Protein AF-A0A382YSY2-F1 (afdb_monomer)

Foldseek 3Di:
DDPVFVVVVVVLLDDPPRDDQDALVNCCVVVVDPPVRSVVLLVCQLVPDDDAQDDPDPPPQSSSVVSNNVVSHHPVADEAEQAPPCLQVPPRPGHDYDQPEADPDDDRRHDYDPSVVSNVVVVVD

Mean predicted aligned error: 6.15 Å

Secondary structure (DSSP, 8-state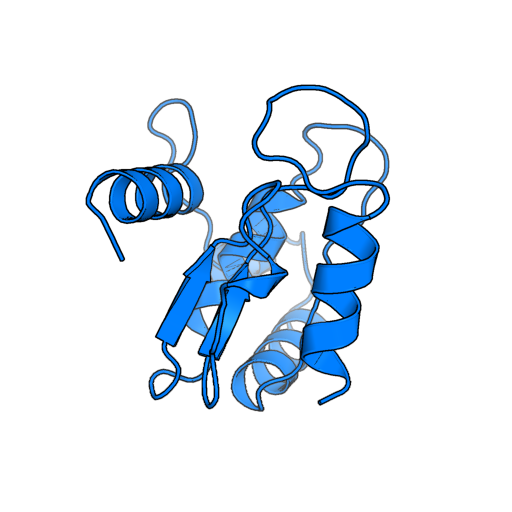):
--HHHHHHHHHHHSPGGGPPPPPHHHHHHTTSS-HHHHHHHHHHHHTT-------SSTTSSHHHHHHHHGGGS-TTSEEEE--TTTGGG---TTEEEE-S-B-SSSSTT-B-HHHHHHHHHHTT-

Organism: NCBI:txid408172

Nearest PDB structures (foldseek):
  2q67-assembly1_A  TM=4.212E-01  e=4.704E+00  Bacillus cereus
  8ayq-assembly2_D-5  TM=4.436E-01  e=9.422E+00  Bacillus cereus ATCC 14579
  3t1c-assembly2_B  TM=3.888E-01  e=6.871E+00  Bacillus cereus ATCC 14579

InterPro domains:
  IPR027417 P-loop containing nucleoside triphosphate hydrolase [G3DSA:3.40.50.300] (19-82)

Radius of gyration: 14.8 Å; Cα contacts (8 Å, |Δi|>4): 123; chains: 1; bounding box: 32×32×36 Å

Sequence (125 aa):
MNQREIKLLQDLCTPRRGERAFSIVDLIQKKTIPLDLAAFLASKVARGASWIVCSGPGGVGKTTTMRSLLPFAPADRRLGLALPNKVLNLRFEQGCLISNELSDHPPPTYLWDQDLRDFFELGSR

pLDDT: mean 83.66, std 11.22, range [56.31, 98.25]

Solvent-accessible surface area (backbone atoms only — not comparable to full-atom values): 7675 Å² total; per-residue (Å²): 130,56,76,66,55,51,49,51,53,48,58,66,66,45,45,80,90,82,49,81,67,58,44,52,65,54,33,37,76,69,65,75,38,57,66,69,59,49,52,51,52,43,55,42,25,49,71,66,50,86,86,83,67,83,73,83,72,86,89,79,42,47,67,52,58,50,53,28,48,54,85,34,46,49,85,91,40,48,80,43,76,45,38,58,94,43,40,88,75,62,84,58,93,61,50,50,76,42,66,86,43,81,41,90,57,87,61,90,51,31,31,36,72,67,45,39,52,49,51,56,52,64,79,77,112

Structure (mmCIF, N/CA/C/O backbone):
data_AF-A0A382YSY2-F1
#
_entry.id   AF-A0A382YSY2-F1
#
loop_
_atom_site.group_PDB
_atom_site.id
_atom_site.type_symbol
_atom_site.label_atom_id
_atom_site.label_alt_id
_atom_site.label_comp_id
_atom_site.label_asym_id
_atom_site.label_entity_id
_atom_site.label_seq_id
_atom_site.pdbx_PDB_ins_code
_atom_site.Cartn_x
_atom_site.Cartn_y
_atom_site.Cartn_z
_atom_site.occupancy
_atom_site.B_iso_or_equiv
_atom_site.auth_seq_id
_atom_site.auth_comp_id
_atom_site.auth_asym_id
_atom_site.auth_atom_id
_atom_site.pdbx_PDB_model_num
ATOM 1 N N . MET A 1 1 ? 8.325 -16.312 -2.716 1.00 64.81 1 MET A N 1
ATOM 2 C CA . MET A 1 1 ? 9.266 -15.178 -2.675 1.00 64.81 1 MET A CA 1
ATOM 3 C C . MET A 1 1 ? 10.662 -15.681 -2.369 1.00 64.81 1 MET A C 1
ATOM 5 O O . MET A 1 1 ? 10.794 -16.595 -1.563 1.00 64.81 1 MET A O 1
ATOM 9 N N . ASN A 1 2 ? 11.684 -15.100 -2.990 1.00 74.06 2 ASN A N 1
ATOM 10 C CA . ASN A 1 2 ? 13.084 -15.345 -2.634 1.00 74.06 2 ASN A CA 1
ATOM 11 C C . ASN A 1 2 ? 13.504 -14.518 -1.399 1.00 74.06 2 ASN A C 1
ATOM 13 O O . ASN A 1 2 ? 12.802 -13.606 -0.963 1.00 74.06 2 ASN A O 1
ATOM 17 N N . GLN A 1 3 ? 14.676 -14.816 -0.835 1.00 73.38 3 GLN A N 1
ATOM 18 C CA . GLN A 1 3 ? 15.182 -14.169 0.385 1.00 73.38 3 GLN A CA 1
ATOM 19 C C . GLN A 1 3 ? 15.364 -12.643 0.238 1.00 73.38 3 GLN A C 1
ATOM 21 O O . GLN A 1 3 ? 15.243 -11.909 1.218 1.00 73.38 3 GLN A O 1
ATOM 26 N N . ARG A 1 4 ? 15.596 -12.144 -0.987 1.00 71.69 4 ARG A N 1
ATOM 27 C CA . ARG A 1 4 ? 15.700 -10.702 -1.278 1.00 71.69 4 ARG A CA 1
ATOM 28 C C . ARG A 1 4 ? 14.335 -10.011 -1.244 1.00 71.69 4 ARG A C 1
ATOM 30 O O . ARG A 1 4 ? 14.228 -8.929 -0.684 1.00 71.69 4 ARG A O 1
ATOM 37 N N . GLU A 1 5 ? 13.300 -10.638 -1.796 1.00 70.75 5 GLU A N 1
ATOM 38 C CA . GLU A 1 5 ? 11.917 -10.138 -1.754 1.00 70.75 5 GLU A CA 1
ATOM 39 C C . GLU A 1 5 ? 11.367 -10.115 -0.329 1.00 70.75 5 GLU A C 1
ATOM 41 O O . GLU A 1 5 ? 10.699 -9.159 0.051 1.00 70.75 5 GLU A O 1
ATOM 46 N N . ILE A 1 6 ? 11.681 -11.135 0.476 1.00 72.62 6 ILE A N 1
ATOM 47 C CA . ILE A 1 6 ? 11.298 -11.167 1.895 1.00 72.62 6 ILE A CA 1
ATOM 48 C C . ILE A 1 6 ? 11.949 -10.002 2.635 1.00 72.62 6 ILE A C 1
ATOM 50 O O . ILE A 1 6 ? 11.257 -9.280 3.346 1.00 72.62 6 ILE A O 1
ATOM 54 N N . LYS A 1 7 ? 13.248 -9.771 2.415 1.00 76.56 7 LYS A N 1
ATOM 55 C CA . LYS A 1 7 ? 13.958 -8.635 3.006 1.00 76.56 7 LYS A CA 1
ATOM 56 C C . LYS A 1 7 ? 13.358 -7.294 2.573 1.00 76.56 7 LYS A C 1
ATOM 58 O O . LYS A 1 7 ? 13.133 -6.441 3.416 1.00 76.56 7 LYS A O 1
ATOM 63 N N . LEU A 1 8 ? 13.032 -7.124 1.291 1.00 74.00 8 LEU A N 1
ATOM 64 C CA . LEU A 1 8 ? 12.379 -5.909 0.793 1.00 74.00 8 LEU A CA 1
ATOM 65 C C . LEU A 1 8 ? 10.996 -5.698 1.420 1.00 74.00 8 LEU A C 1
ATOM 67 O O . LEU A 1 8 ? 10.695 -4.581 1.824 1.00 74.00 8 LEU A O 1
ATOM 71 N N . LEU A 1 9 ? 10.173 -6.747 1.554 1.00 72.50 9 LEU A N 1
ATOM 72 C CA . LEU A 1 9 ? 8.898 -6.650 2.276 1.00 72.50 9 LEU A CA 1
ATOM 73 C C . LEU A 1 9 ? 9.106 -6.312 3.752 1.00 72.50 9 LEU A C 1
ATOM 75 O O . LEU A 1 9 ? 8.371 -5.498 4.298 1.00 72.50 9 LEU A O 1
ATOM 79 N N . GLN A 1 10 ? 10.116 -6.886 4.399 1.00 74.31 10 GLN A N 1
ATOM 80 C CA . GLN A 1 10 ? 10.459 -6.543 5.776 1.00 74.31 10 GLN A CA 1
ATOM 81 C C . GLN A 1 10 ? 10.893 -5.079 5.893 1.00 74.31 10 GLN A C 1
ATOM 83 O O . GLN A 1 10 ? 10.374 -4.373 6.752 1.00 74.31 10 GLN A O 1
ATOM 88 N N . ASP A 1 11 ? 11.749 -4.585 5.001 1.00 75.69 11 ASP A N 1
ATOM 89 C CA . ASP A 1 11 ? 12.171 -3.179 4.939 1.00 75.69 11 ASP A CA 1
ATOM 90 C C . ASP A 1 11 ? 10.979 -2.244 4.639 1.00 75.69 11 ASP A C 1
ATOM 92 O O . ASP A 1 11 ? 10.904 -1.108 5.119 1.00 75.69 11 ASP A O 1
ATOM 96 N N . LEU A 1 12 ? 9.994 -2.733 3.882 1.00 71.88 12 LEU A N 1
ATOM 97 C CA . LEU A 1 12 ? 8.738 -2.035 3.625 1.00 71.88 12 LEU A CA 1
ATOM 98 C C . LEU A 1 12 ? 7.757 -2.081 4.777 1.00 71.88 12 LEU A C 1
ATOM 100 O O . LEU A 1 12 ? 6.905 -1.211 4.840 1.00 71.88 12 LEU A O 1
ATOM 104 N N . CYS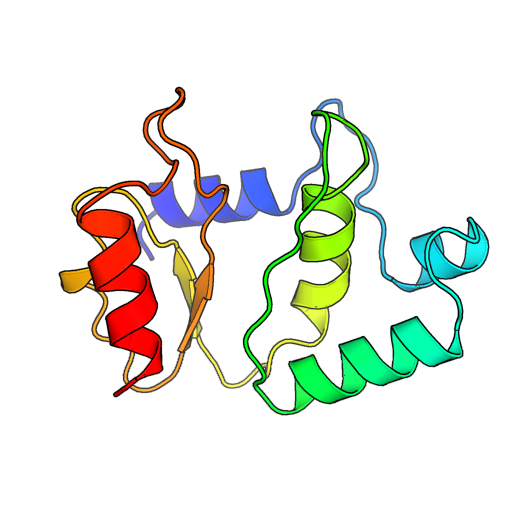 A 1 13 ? 7.836 -3.052 5.668 1.00 67.06 13 CYS A N 1
ATOM 105 C CA . CYS A 1 13 ? 6.997 -3.100 6.860 1.00 67.06 13 CYS A CA 1
ATOM 106 C C . CYS A 1 13 ? 7.696 -2.456 8.065 1.00 67.06 13 CYS A C 1
ATOM 108 O O . CYS A 1 13 ? 7.038 -2.073 9.029 1.00 67.06 13 CYS A O 1
ATOM 110 N N . THR A 1 14 ? 9.015 -2.264 7.990 1.00 69.88 14 THR A N 1
ATOM 111 C CA . THR A 1 14 ? 9.834 -1.699 9.063 1.00 69.88 14 THR A CA 1
ATOM 112 C C . THR A 1 14 ? 10.037 -0.196 8.838 1.00 69.88 14 THR A C 1
ATOM 114 O O . THR A 1 14 ? 10.426 0.247 7.751 1.00 69.88 14 THR A O 1
ATOM 117 N N . PRO A 1 15 ? 9.734 0.665 9.819 1.00 66.81 15 PRO A N 1
ATOM 118 C CA . PRO A 1 15 ? 10.076 2.080 9.738 1.00 66.81 15 PRO A CA 1
ATOM 119 C C . PRO A 1 15 ? 11.588 2.275 9.753 1.00 66.81 15 PRO A C 1
ATOM 121 O O . PRO A 1 15 ? 12.330 1.543 10.409 1.00 66.81 15 PRO A O 1
ATOM 124 N N . ARG A 1 16 ? 12.065 3.297 9.042 1.00 66.44 16 ARG A N 1
ATOM 125 C CA . ARG A 1 16 ? 13.469 3.700 9.160 1.00 66.44 16 ARG A CA 1
ATOM 126 C C . ARG A 1 16 ? 13.684 4.258 10.577 1.00 66.44 16 ARG A C 1
ATOM 128 O O . ARG A 1 16 ? 12.795 4.911 11.106 1.00 66.44 16 ARG A O 1
ATOM 135 N N . ARG A 1 17 ? 14.875 4.043 11.154 1.00 64.56 17 ARG A N 1
ATOM 136 C CA . ARG A 1 17 ? 15.325 4.614 12.449 1.00 64.56 17 ARG A CA 1
ATOM 137 C C . ARG A 1 17 ? 14.726 4.009 13.732 1.00 64.56 17 ARG A C 1
ATOM 139 O O . ARG A 1 17 ? 14.768 4.654 14.770 1.00 64.56 17 ARG A O 1
ATOM 146 N N . GLY A 1 18 ? 14.231 2.769 13.694 1.00 61.03 18 GLY A N 1
ATOM 147 C CA . GLY A 1 18 ? 13.792 2.062 14.911 1.00 61.03 18 GLY A CA 1
ATOM 148 C C . GLY A 1 18 ? 12.463 2.560 15.489 1.00 61.03 18 GLY A C 1
ATOM 149 O O . GLY A 1 18 ? 12.101 2.205 16.607 1.00 61.03 18 GLY A O 1
ATOM 150 N N . GLU A 1 19 ? 11.731 3.375 14.731 1.00 69.69 19 GLU A N 1
ATOM 151 C CA . GLU A 1 19 ? 10.384 3.807 15.087 1.00 69.69 19 GLU A CA 1
ATOM 152 C C . GLU A 1 19 ? 9.385 2.648 14.941 1.00 69.69 19 GLU A C 1
ATOM 154 O O . GLU A 1 19 ? 9.575 1.721 14.149 1.00 69.69 19 GLU A O 1
ATOM 159 N N . ARG A 1 20 ? 8.287 2.701 15.701 1.00 81.38 20 ARG A N 1
ATOM 160 C CA . ARG A 1 20 ? 7.169 1.759 15.560 1.00 81.38 20 ARG A CA 1
ATOM 161 C C . ARG A 1 20 ? 6.356 2.098 14.306 1.00 81.38 20 ARG A C 1
ATOM 163 O O . ARG A 1 20 ? 6.043 3.261 14.065 1.00 81.38 20 ARG A O 1
ATOM 170 N N . ALA A 1 21 ? 5.953 1.082 13.537 1.00 84.81 21 ALA A N 1
ATOM 171 C CA . ALA A 1 21 ? 5.050 1.280 12.404 1.00 84.81 21 ALA A CA 1
ATOM 172 C C . ALA A 1 21 ? 3.665 1.717 12.906 1.00 84.81 21 ALA A C 1
ATOM 174 O O . ALA A 1 21 ? 3.092 1.066 13.784 1.00 84.81 21 ALA A O 1
ATOM 175 N N . PHE A 1 22 ? 3.129 2.810 12.358 1.00 92.19 22 PHE A N 1
ATOM 176 C CA . PHE A 1 22 ? 1.781 3.258 12.700 1.00 92.19 22 PHE A CA 1
ATOM 177 C C . PHE A 1 22 ? 0.724 2.377 12.035 1.00 92.19 22 PHE A C 1
ATOM 179 O O . PHE A 1 22 ? 0.734 2.149 10.825 1.00 92.19 22 PHE A O 1
ATOM 186 N N . SER A 1 23 ? -0.199 1.902 12.864 1.00 94.31 23 SER A N 1
ATOM 187 C CA . SER A 1 23 ? -1.447 1.268 12.458 1.00 94.31 23 SER A CA 1
ATOM 188 C C . SER A 1 23 ? -2.473 2.317 12.029 1.00 94.31 23 SER A C 1
ATOM 190 O O . SER A 1 23 ? -2.310 3.512 12.282 1.00 94.31 23 SER A O 1
ATOM 192 N N . ILE A 1 24 ? -3.587 1.876 11.440 1.00 96.44 24 ILE A N 1
ATOM 193 C CA . ILE A 1 24 ? -4.687 2.791 11.115 1.00 96.44 24 ILE A CA 1
ATOM 194 C C . ILE A 1 24 ? -5.283 3.452 12.370 1.00 96.44 24 ILE A C 1
ATOM 196 O O . ILE A 1 24 ? -5.703 4.604 12.319 1.00 96.44 24 ILE A O 1
ATOM 200 N N . VAL A 1 25 ? -5.248 2.764 13.520 1.00 96.69 25 VAL A N 1
ATOM 201 C CA . VAL A 1 25 ? -5.698 3.305 14.812 1.00 96.69 25 VAL A CA 1
ATOM 202 C C . VAL A 1 25 ? -4.796 4.453 15.259 1.00 96.69 25 VAL A C 1
ATOM 204 O O . VAL A 1 25 ? -5.299 5.486 15.696 1.00 96.69 25 VAL A O 1
ATOM 207 N N . ASP A 1 26 ? -3.479 4.315 15.077 1.00 96.69 26 ASP A N 1
ATOM 208 C CA . ASP A 1 26 ? -2.521 5.381 15.383 1.00 96.69 26 ASP A CA 1
ATOM 209 C C . ASP A 1 26 ? -2.795 6.629 14.516 1.00 96.69 26 ASP A C 1
ATOM 211 O O . ASP A 1 26 ? -2.726 7.757 15.010 1.00 96.69 26 ASP A O 1
ATOM 215 N N . LEU A 1 27 ? -3.168 6.448 13.240 1.00 96.75 27 LEU A N 1
ATOM 216 C CA . LEU A 1 27 ? -3.527 7.556 12.341 1.00 96.75 27 LEU A CA 1
ATOM 217 C C . LEU A 1 27 ? -4.835 8.255 12.745 1.00 96.75 27 LEU A C 1
ATOM 219 O O . LEU A 1 27 ? -4.915 9.483 12.657 1.00 96.75 27 LEU A O 1
ATOM 223 N N . ILE A 1 28 ? -5.832 7.502 13.220 1.00 98.12 28 ILE A N 1
ATOM 224 C CA . ILE A 1 28 ? -7.090 8.057 13.749 1.00 98.12 28 ILE A CA 1
ATOM 225 C C . ILE A 1 28 ? -6.817 8.860 15.025 1.00 98.12 28 ILE A C 1
ATOM 227 O O . ILE A 1 28 ? -7.243 10.008 15.141 1.00 98.12 28 ILE A O 1
ATOM 231 N N . GLN A 1 29 ? -6.055 8.296 15.967 1.00 97.81 29 GLN A N 1
ATOM 232 C CA . GLN A 1 29 ? -5.707 8.962 17.229 1.00 97.81 29 GLN A CA 1
ATOM 233 C C . GLN A 1 29 ? -4.917 10.256 17.003 1.00 97.81 29 GLN A C 1
ATOM 235 O O . GLN A 1 29 ? -5.137 11.250 17.695 1.00 97.81 29 GLN A O 1
ATOM 240 N N . LYS A 1 30 ? -4.034 10.272 15.998 1.00 96.56 30 LYS A N 1
ATOM 241 C CA . LYS A 1 30 ? -3.283 11.464 15.573 1.00 96.56 30 LYS A CA 1
ATOM 2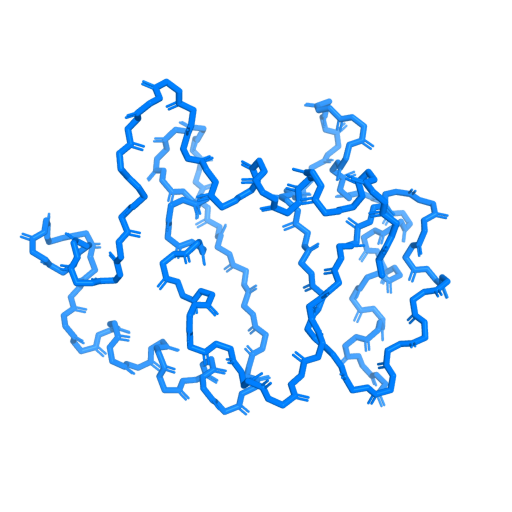42 C C . LYS A 1 30 ? -4.094 12.441 14.719 1.00 96.56 30 LYS A C 1
ATOM 244 O O . LYS A 1 30 ? -3.550 13.468 14.320 1.00 96.56 30 LYS A O 1
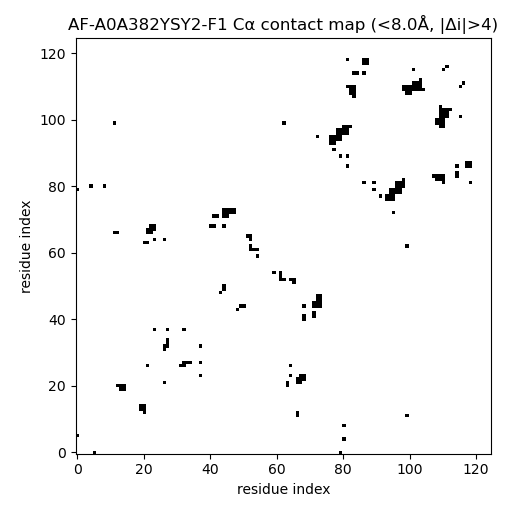ATOM 249 N N . LYS A 1 31 ? -5.371 12.150 14.444 1.00 97.12 31 LYS A N 1
ATOM 250 C CA . LYS A 1 31 ? -6.265 12.949 13.590 1.00 97.12 31 LYS A CA 1
ATOM 251 C C . LYS A 1 31 ? -5.728 13.151 12.165 1.00 97.12 31 LYS A C 1
ATOM 253 O O . LYS A 1 31 ? -6.050 14.139 11.515 1.00 97.12 31 LYS A O 1
ATOM 258 N N . THR A 1 32 ? -4.909 12.219 11.673 1.00 95.38 32 THR A N 1
ATOM 259 C CA . THR A 1 32 ? -4.417 12.218 10.286 1.00 95.38 32 THR A CA 1
ATOM 260 C C . THR A 1 32 ? -5.504 11.752 9.320 1.00 95.38 32 THR A C 1
ATOM 262 O O . THR A 1 32 ? -5.610 12.274 8.216 1.00 95.38 32 THR A O 1
ATOM 265 N N . ILE A 1 33 ? -6.317 10.778 9.741 1.00 95.69 33 ILE A N 1
ATOM 266 C CA . ILE A 1 33 ? -7.456 10.256 8.979 1.00 95.69 33 ILE A CA 1
ATOM 267 C C . ILE A 1 33 ? -8.669 10.195 9.922 1.00 95.69 33 ILE A C 1
ATOM 269 O O . ILE A 1 33 ? -8.567 9.572 10.981 1.00 95.69 33 ILE A O 1
ATOM 273 N N . PRO A 1 34 ? -9.804 10.826 9.577 1.00 97.81 34 PRO A N 1
ATOM 274 C CA . PRO A 1 34 ? -11.060 10.681 10.314 1.00 97.81 34 PRO A CA 1
ATOM 275 C C . PRO A 1 34 ? -11.549 9.224 10.392 1.00 97.81 34 PRO A C 1
ATOM 277 O O . PRO A 1 34 ? -11.265 8.415 9.509 1.00 97.81 34 PRO A O 1
ATOM 280 N N . LEU A 1 35 ? -12.293 8.875 11.448 1.00 98.06 35 LEU A N 1
ATOM 281 C CA . LEU A 1 35 ? -12.741 7.495 11.698 1.00 98.06 35 LEU A CA 1
ATOM 282 C C . LEU A 1 35 ? -13.606 6.927 10.561 1.00 98.06 35 LEU A C 1
ATOM 284 O O . LEU A 1 35 ? -13.431 5.776 10.168 1.00 98.06 35 LEU A O 1
ATOM 288 N N . ASP A 1 36 ? -14.531 7.724 10.040 1.00 98.25 36 ASP A N 1
ATOM 289 C CA . ASP A 1 36 ? -15.416 7.370 8.930 1.00 98.25 36 ASP A CA 1
ATOM 290 C C . ASP A 1 36 ? -14.628 7.066 7.649 1.00 98.25 36 ASP A C 1
ATOM 292 O O . ASP A 1 36 ? -14.850 6.031 7.013 1.00 98.25 36 ASP A O 1
ATOM 296 N N . LEU A 1 37 ? -13.638 7.900 7.319 1.00 97.81 37 LEU A N 1
ATOM 297 C CA . LEU A 1 37 ? -12.745 7.664 6.187 1.00 97.81 37 LEU A CA 1
ATOM 298 C C . LEU A 1 37 ? -11.885 6.410 6.398 1.00 97.81 37 LEU A C 1
ATOM 300 O O . LEU A 1 37 ? -11.746 5.597 5.484 1.00 97.81 37 LEU A O 1
ATOM 304 N N . ALA A 1 38 ? -11.341 6.212 7.600 1.00 97.94 38 ALA A N 1
ATOM 305 C CA . ALA A 1 38 ? -10.563 5.020 7.924 1.00 97.94 38 ALA A CA 1
ATOM 306 C C . ALA A 1 38 ? -11.397 3.735 7.786 1.00 97.94 38 ALA A C 1
ATOM 308 O O . ALA A 1 38 ? -10.935 2.764 7.185 1.00 97.94 38 ALA A O 1
ATOM 309 N N . ALA A 1 39 ? -12.639 3.742 8.280 1.00 97.94 39 ALA A N 1
ATOM 310 C CA . ALA A 1 39 ? -13.565 2.620 8.159 1.00 97.94 39 ALA A CA 1
ATOM 311 C C . ALA A 1 39 ? -13.935 2.334 6.695 1.00 97.94 39 ALA A C 1
ATOM 313 O O . ALA A 1 39 ? -13.941 1.176 6.271 1.00 97.94 39 ALA A O 1
ATOM 314 N N . PHE A 1 40 ? -14.190 3.380 5.901 1.00 98.12 40 PHE A N 1
ATOM 315 C CA . PHE A 1 40 ? -14.457 3.247 4.471 1.00 98.12 40 PHE A CA 1
ATOM 316 C C . PHE A 1 40 ? -13.276 2.607 3.731 1.00 98.12 40 PHE A C 1
ATOM 318 O O . PHE A 1 40 ? -13.461 1.612 3.027 1.00 98.12 40 PHE A O 1
ATOM 325 N N . LEU A 1 41 ? -12.060 3.132 3.921 1.00 97.44 41 LEU A N 1
ATOM 326 C CA . LEU A 1 41 ? -10.850 2.618 3.274 1.00 97.44 41 LEU A CA 1
ATOM 327 C C . LEU A 1 41 ? -10.575 1.165 3.675 1.00 97.44 41 LEU A C 1
ATOM 329 O O . LEU A 1 41 ? -10.401 0.318 2.801 1.00 97.44 41 LEU A O 1
ATOM 333 N N . ALA A 1 42 ? -10.619 0.855 4.973 1.00 96.62 42 ALA A N 1
ATOM 334 C CA . ALA A 1 42 ? -10.443 -0.505 5.475 1.00 96.62 42 ALA A CA 1
ATOM 335 C C . ALA A 1 42 ? -11.469 -1.476 4.867 1.00 96.62 42 ALA A C 1
ATOM 337 O O . ALA A 1 42 ? -11.104 -2.567 4.433 1.00 96.62 42 ALA A O 1
ATOM 338 N N . SER A 1 43 ? -12.739 -1.067 4.757 1.00 97.19 43 SER A N 1
ATOM 339 C CA . SER A 1 43 ? -13.786 -1.888 4.136 1.00 97.19 43 SER A CA 1
ATOM 340 C C . SER A 1 43 ? -13.530 -2.153 2.650 1.00 97.19 43 SER A C 1
ATOM 342 O O . SER A 1 43 ? -13.789 -3.256 2.170 1.00 97.19 43 SER A O 1
ATOM 344 N N . LYS A 1 44 ? -13.014 -1.165 1.907 1.00 96.88 44 LYS A N 1
ATOM 345 C CA . LYS A 1 44 ? -12.661 -1.334 0.489 1.00 96.88 44 LYS A CA 1
ATOM 346 C C . LYS A 1 44 ? -11.484 -2.288 0.317 1.00 96.88 44 LYS A C 1
ATOM 348 O O . LYS A 1 44 ? -11.583 -3.215 -0.484 1.00 96.88 44 LYS A O 1
ATOM 353 N N . VAL A 1 45 ? -10.422 -2.104 1.098 1.00 95.06 45 VAL A N 1
ATOM 354 C CA . VAL A 1 45 ? -9.232 -2.965 1.046 1.00 95.06 45 VAL A CA 1
ATOM 355 C C . VAL A 1 45 ? -9.579 -4.407 1.432 1.00 95.06 45 VAL A C 1
ATOM 357 O O . VAL A 1 45 ? -9.217 -5.329 0.707 1.00 95.06 45 VAL A O 1
ATOM 360 N N . ALA A 1 46 ? -10.393 -4.607 2.474 1.00 93.62 46 ALA A N 1
ATOM 361 C CA . ALA A 1 46 ? -10.871 -5.932 2.887 1.00 93.62 46 ALA A CA 1
ATOM 362 C C . ALA A 1 46 ? -11.701 -6.664 1.822 1.00 93.62 46 ALA A C 1
ATOM 364 O O . ALA A 1 46 ? -11.792 -7.888 1.839 1.00 93.62 46 ALA A O 1
ATOM 365 N N . ARG A 1 47 ? -12.296 -5.930 0.875 1.00 92.38 47 ARG A N 1
ATOM 366 C CA . ARG A 1 47 ? -13.039 -6.486 -0.268 1.00 92.38 47 ARG A CA 1
ATOM 367 C C . ARG A 1 47 ? -12.170 -6.665 -1.519 1.00 92.38 47 ARG A C 1
ATOM 369 O O . ARG A 1 47 ? -12.704 -6.985 -2.574 1.00 92.38 47 ARG A O 1
ATOM 376 N N . GLY A 1 48 ? -10.859 -6.453 -1.411 1.00 89.94 48 GLY A N 1
ATOM 377 C CA . GLY A 1 48 ? -9.906 -6.630 -2.506 1.00 89.94 48 GLY A CA 1
ATOM 378 C C . GLY A 1 48 ? -9.751 -5.417 -3.423 1.00 89.94 48 GLY A C 1
ATOM 379 O O . GLY A 1 48 ? -9.250 -5.568 -4.532 1.00 89.94 48 GLY A O 1
ATOM 380 N N . ALA A 1 49 ? -10.169 -4.218 -3.003 1.00 92.06 49 ALA A N 1
ATOM 381 C CA . ALA A 1 49 ? -9.911 -3.017 -3.792 1.00 92.06 49 ALA A CA 1
ATOM 382 C C . ALA A 1 49 ? -8.411 -2.688 -3.828 1.00 92.06 49 ALA A C 1
ATOM 384 O O . ALA A 1 49 ? -7.756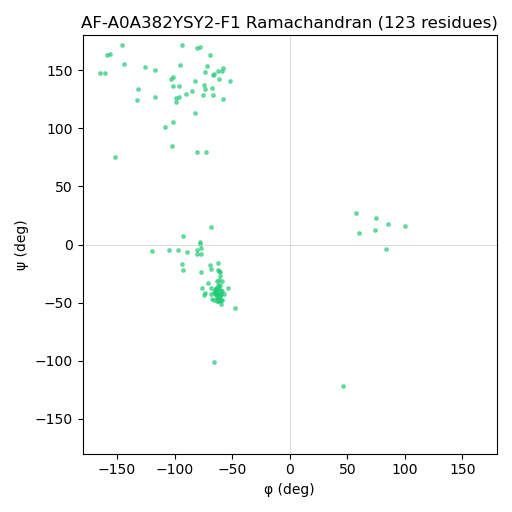 -2.660 -2.785 1.00 92.06 49 ALA A O 1
ATOM 385 N N . SER A 1 50 ? -7.896 -2.361 -5.013 1.00 91.12 50 SER A N 1
ATOM 386 C CA . SER A 1 50 ? -6.571 -1.759 -5.191 1.00 91.12 50 SER A CA 1
ATOM 387 C C . SER A 1 50 ? -6.574 -0.290 -4.751 1.00 91.12 50 SER A C 1
ATOM 389 O O . SER A 1 50 ? -7.581 0.406 -4.891 1.00 91.12 50 SER A O 1
ATOM 391 N N . TRP A 1 51 ? -5.445 0.209 -4.240 1.00 93.19 51 TRP A N 1
ATOM 392 C CA . TRP A 1 51 ? -5.300 1.608 -3.829 1.00 93.19 51 TRP A CA 1
ATOM 393 C C . TRP A 1 51 ? -3.901 2.150 -4.123 1.00 93.19 51 TRP A C 1
ATOM 395 O O . TRP A 1 51 ? -2.923 1.408 -4.180 1.00 93.19 51 TRP A O 1
ATOM 405 N N . ILE A 1 52 ? -3.816 3.472 -4.269 1.00 92.19 52 ILE A N 1
ATOM 406 C CA . ILE A 1 52 ? -2.565 4.221 -4.401 1.00 92.19 52 ILE A CA 1
ATOM 407 C C . ILE A 1 52 ? -2.641 5.400 -3.433 1.00 92.19 52 ILE A C 1
ATOM 409 O O . ILE A 1 52 ? -3.658 6.089 -3.366 1.00 92.19 52 ILE A O 1
ATOM 413 N N . VAL A 1 53 ? -1.574 5.630 -2.664 1.00 92.44 53 VAL A N 1
ATOM 414 C CA . VAL A 1 53 ? -1.483 6.777 -1.752 1.00 92.44 53 VAL A CA 1
ATOM 415 C C . VAL A 1 53 ? -0.618 7.858 -2.384 1.00 92.44 53 VAL A C 1
ATOM 417 O O . VAL A 1 53 ? 0.609 7.759 -2.401 1.00 92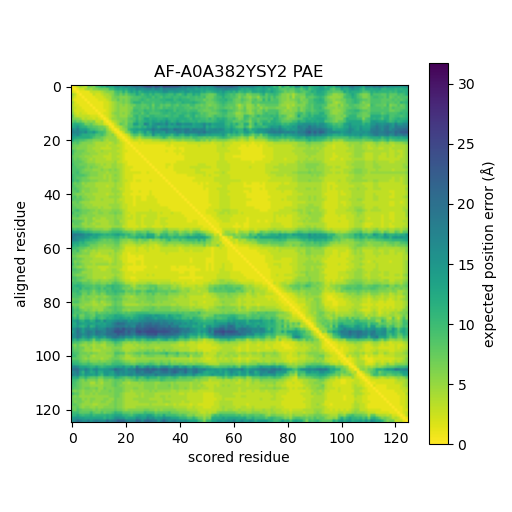.44 53 VAL A O 1
ATOM 420 N N . CYS A 1 54 ? -1.269 8.913 -2.864 1.00 88.88 54 CYS A N 1
ATOM 421 C CA . CYS A 1 54 ? -0.616 10.068 -3.469 1.00 88.88 54 CYS A CA 1
ATOM 422 C C . CYS A 1 54 ? -0.558 11.244 -2.489 1.00 88.88 54 CYS A C 1
ATOM 424 O O . CYS A 1 54 ? -1.477 11.483 -1.710 1.00 88.88 54 CYS A O 1
ATOM 426 N N . SER A 1 55 ? 0.526 12.009 -2.546 1.00 85.75 55 SER A N 1
ATOM 427 C CA . SER A 1 55 ? 0.698 13.264 -1.815 1.00 85.75 55 SER A CA 1
ATOM 428 C C . SER A 1 55 ? 1.773 14.099 -2.509 1.00 85.75 55 SER A C 1
ATOM 430 O O . SER A 1 55 ? 2.583 13.532 -3.240 1.00 85.75 55 SER A O 1
ATOM 432 N N . GLY A 1 56 ? 1.838 15.399 -2.205 1.00 79.75 56 GLY A N 1
ATOM 433 C CA . GLY A 1 56 ? 2.867 16.302 -2.733 1.00 79.75 56 GLY A CA 1
ATOM 434 C C . GLY A 1 56 ? 4.288 15.959 -2.247 1.00 79.75 56 GLY A C 1
ATOM 435 O O . GLY A 1 56 ? 4.910 15.034 -2.769 1.00 79.75 56 GLY A O 1
ATOM 436 N N . PRO A 1 57 ? 4.844 16.668 -1.251 1.00 79.81 57 PRO A N 1
ATOM 437 C CA . PRO A 1 57 ? 6.257 16.523 -0.918 1.00 79.81 57 PRO A CA 1
ATOM 438 C C . PRO A 1 57 ? 6.614 15.161 -0.295 1.00 79.81 57 PRO A C 1
ATOM 440 O O . PRO A 1 57 ? 5.763 14.396 0.181 1.00 79.81 57 PRO A O 1
ATOM 443 N N . GLY A 1 58 ? 7.912 14.852 -0.302 1.00 79.50 58 GLY A N 1
ATOM 444 C CA . GLY A 1 58 ? 8.479 13.742 0.462 1.00 79.50 58 GLY A CA 1
ATOM 445 C C . GLY A 1 58 ? 8.286 13.944 1.970 1.00 79.50 58 GLY A C 1
ATOM 446 O O . GLY A 1 58 ? 8.233 15.069 2.455 1.00 79.50 58 GLY A O 1
ATOM 447 N N . GLY A 1 59 ? 8.155 12.849 2.723 1.00 80.81 59 GLY A N 1
ATOM 448 C CA . GLY A 1 59 ? 8.069 12.897 4.190 1.00 80.81 59 GLY A CA 1
ATOM 449 C C . GLY A 1 59 ? 6.684 13.181 4.785 1.00 80.81 59 GLY A C 1
ATOM 450 O O . GLY A 1 59 ? 6.524 13.069 5.993 1.00 80.81 59 GLY A O 1
ATOM 451 N N . VAL A 1 60 ? 5.655 13.450 3.977 1.00 88.06 60 VAL A N 1
ATOM 452 C CA . VAL A 1 60 ? 4.294 13.733 4.491 1.00 88.06 60 VAL A CA 1
ATOM 453 C C . VAL A 1 60 ? 3.494 12.494 4.921 1.00 88.06 60 VAL A C 1
ATOM 455 O O . VAL A 1 60 ? 2.339 12.611 5.311 1.00 88.06 60 VAL A O 1
ATOM 458 N N . GLY A 1 61 ? 4.087 11.298 4.835 1.00 88.88 61 GLY A N 1
ATOM 459 C CA . GLY A 1 61 ? 3.488 10.073 5.371 1.00 88.88 61 GLY A CA 1
ATOM 460 C C . GLY A 1 61 ? 2.785 9.149 4.371 1.00 88.88 61 GLY A C 1
ATOM 461 O O . GLY A 1 61 ? 2.091 8.245 4.820 1.00 88.88 61 GLY A O 1
ATOM 462 N N . LYS A 1 62 ? 2.988 9.285 3.046 1.00 91.06 62 LYS A N 1
ATOM 463 C CA . LYS A 1 62 ? 2.413 8.364 2.028 1.00 91.06 62 LYS A CA 1
ATOM 464 C C . LYS A 1 62 ? 2.614 6.896 2.381 1.00 91.06 62 LYS A C 1
ATOM 466 O O . LYS A 1 62 ? 1.663 6.126 2.476 1.00 91.06 62 LYS A O 1
ATOM 471 N N . THR A 1 63 ? 3.871 6.529 2.609 1.00 87.81 63 THR A N 1
ATOM 472 C CA . THR A 1 63 ? 4.265 5.158 2.916 1.00 87.81 63 THR A CA 1
ATOM 473 C C . THR A 1 63 ? 3.662 4.704 4.244 1.00 87.81 63 THR A C 1
ATOM 475 O O . THR A 1 63 ? 3.220 3.566 4.347 1.00 87.81 63 THR A O 1
ATOM 478 N N . THR A 1 64 ? 3.572 5.589 5.240 1.00 91.31 64 THR A N 1
ATOM 479 C CA . THR A 1 64 ? 2.915 5.304 6.525 1.00 91.31 64 THR A CA 1
ATOM 480 C C . THR A 1 64 ? 1.427 5.011 6.336 1.00 91.31 64 THR A C 1
ATOM 482 O O . THR A 1 64 ? 0.943 3.987 6.810 1.00 91.31 64 THR A O 1
ATOM 485 N N . THR A 1 65 ? 0.715 5.850 5.583 1.00 92.81 65 THR A N 1
ATOM 486 C CA . THR A 1 65 ? -0.703 5.652 5.263 1.00 92.81 65 THR A CA 1
ATOM 487 C C . THR A 1 65 ? -0.923 4.366 4.471 1.00 92.81 65 THR A C 1
ATOM 489 O O . THR A 1 65 ? -1.773 3.561 4.845 1.00 92.81 65 THR A O 1
ATOM 492 N N . MET A 1 66 ? -0.120 4.112 3.434 1.00 92.50 66 MET A N 1
ATOM 493 C CA . MET A 1 66 ? -0.192 2.875 2.650 1.00 92.50 66 MET A CA 1
ATOM 494 C C . MET A 1 66 ? 0.032 1.638 3.534 1.00 92.50 66 MET A C 1
ATOM 496 O O . MET A 1 66 ? -0.768 0.707 3.488 1.00 92.50 66 MET A O 1
ATOM 500 N N . ARG A 1 67 ? 1.071 1.645 4.384 1.00 90.00 67 ARG A N 1
ATOM 501 C CA . ARG A 1 67 ? 1.380 0.548 5.321 1.00 90.00 67 ARG A CA 1
ATOM 502 C C . ARG A 1 67 ? 0.239 0.285 6.296 1.00 90.00 67 ARG A C 1
ATOM 504 O O . ARG A 1 67 ? -0.061 -0.870 6.565 1.00 90.00 67 ARG A O 1
ATOM 511 N N . SER A 1 68 ? -0.408 1.337 6.796 1.00 93.94 68 SER A N 1
ATOM 512 C CA . SER A 1 68 ? -1.502 1.214 7.767 1.00 93.94 68 SER A CA 1
ATOM 513 C C . SER A 1 68 ? -2.726 0.459 7.227 1.00 93.94 68 SER A C 1
ATOM 515 O O . SER A 1 68 ? -3.497 -0.084 8.018 1.00 93.94 68 SER A O 1
ATOM 517 N N . LEU A 1 69 ? -2.882 0.399 5.896 1.00 93.88 69 LEU A N 1
ATOM 518 C CA . LEU A 1 69 ? -3.972 -0.293 5.207 1.00 93.88 69 LEU A CA 1
ATOM 519 C C . LEU A 1 69 ? -3.637 -1.744 4.826 1.00 93.88 69 LEU A C 1
ATOM 521 O O . LEU A 1 69 ? -4.554 -2.546 4.670 1.00 93.88 69 LEU A O 1
ATOM 525 N N . LEU A 1 70 ? -2.352 -2.111 4.724 1.00 90.69 70 LEU A N 1
ATOM 526 C CA . LEU A 1 70 ? -1.925 -3.471 4.354 1.00 90.69 70 LEU A CA 1
ATOM 527 C C . LEU A 1 70 ? -2.530 -4.591 5.225 1.00 90.69 70 LEU A C 1
ATOM 529 O O . LEU A 1 70 ? -2.875 -5.623 4.653 1.00 90.69 70 LEU A O 1
ATOM 533 N N . PRO A 1 71 ? -2.723 -4.434 6.555 1.00 91.62 71 PRO A N 1
ATOM 534 C CA . PRO A 1 71 ? -3.347 -5.471 7.382 1.00 91.62 71 PRO A CA 1
ATOM 535 C C . PRO A 1 71 ? -4.793 -5.815 7.007 1.00 91.62 71 PRO A C 1
ATOM 537 O O . PRO A 1 71 ? -5.297 -6.842 7.449 1.00 91.62 71 PRO A O 1
ATOM 540 N N . PHE A 1 72 ? -5.468 -4.967 6.225 1.00 93.12 72 PHE A N 1
ATOM 541 C CA . PHE A 1 72 ? -6.824 -5.224 5.745 1.00 93.12 72 PHE A CA 1
ATOM 542 C C . PHE A 1 72 ? -6.848 -5.978 4.416 1.00 93.12 72 PHE A C 1
ATOM 544 O O . PHE A 1 72 ? -7.932 -6.325 3.960 1.00 93.12 72 PHE A O 1
ATOM 551 N N . ALA A 1 73 ? -5.702 -6.216 3.768 1.00 90.25 73 ALA A N 1
ATOM 552 C CA . ALA A 1 73 ? -5.671 -6.999 2.538 1.00 90.25 73 ALA A CA 1
ATOM 553 C C . ALA A 1 73 ? -6.184 -8.432 2.806 1.00 90.25 73 ALA A C 1
ATOM 555 O O . ALA A 1 73 ? -5.896 -8.983 3.874 1.00 90.25 73 ALA A O 1
ATOM 556 N N . PRO A 1 74 ? -6.934 -9.054 1.876 1.00 88.25 74 PRO A N 1
ATOM 557 C CA . PRO A 1 74 ? -7.497 -10.383 2.100 1.00 88.25 74 PRO A CA 1
ATOM 558 C C . PRO A 1 74 ? -6.410 -11.429 2.407 1.00 88.25 74 PRO A C 1
ATOM 560 O O . PRO A 1 74 ? -5.451 -11.590 1.652 1.00 88.25 74 PRO A O 1
ATOM 563 N N . ALA A 1 75 ? -6.553 -12.134 3.534 1.00 83.62 75 ALA A N 1
ATOM 564 C CA . ALA A 1 75 ? -5.529 -13.043 4.062 1.00 83.62 75 ALA A CA 1
ATOM 565 C C . ALA A 1 75 ? -5.320 -14.314 3.214 1.00 83.62 75 ALA A C 1
ATOM 567 O O . ALA A 1 75 ? -4.301 -14.988 3.343 1.00 83.62 75 ALA A O 1
ATOM 568 N N . ASP A 1 76 ? -6.278 -14.640 2.345 1.00 82.94 76 ASP A N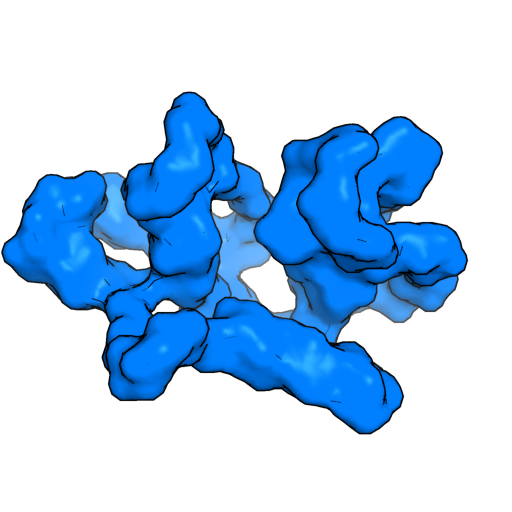 1
ATOM 569 C CA . ASP A 1 76 ? -6.213 -15.730 1.369 1.00 82.94 76 ASP A CA 1
ATOM 570 C C . ASP A 1 76 ? -5.348 -15.384 0.142 1.00 82.94 76 ASP A C 1
ATOM 572 O O . ASP A 1 76 ? -5.057 -16.255 -0.680 1.00 82.94 76 ASP A O 1
ATOM 576 N N . ARG A 1 77 ? -4.906 -14.126 0.008 1.00 81.00 77 ARG A N 1
ATOM 577 C CA . ARG A 1 77 ? -4.141 -13.641 -1.145 1.00 81.00 77 ARG A CA 1
ATOM 578 C C . ARG A 1 77 ? -2.658 -13.559 -0.833 1.00 81.00 77 ARG A C 1
ATOM 580 O O . ARG A 1 77 ? -2.226 -13.065 0.206 1.00 81.00 77 ARG A O 1
ATOM 587 N N . ARG A 1 78 ? -1.841 -14.009 -1.784 1.00 80.56 78 ARG A N 1
ATOM 588 C CA . ARG A 1 78 ? -0.383 -13.879 -1.677 1.00 80.56 78 ARG A CA 1
ATOM 589 C C . ARG A 1 78 ? 0.025 -12.429 -1.914 1.00 80.56 78 ARG A C 1
ATOM 591 O O . ARG A 1 78 ? -0.410 -11.830 -2.894 1.00 80.56 78 ARG A O 1
ATOM 598 N N . LEU A 1 79 ? 0.899 -11.895 -1.064 1.00 81.06 79 LEU A N 1
ATOM 599 C CA . LEU A 1 79 ? 1.538 -10.601 -1.302 1.00 81.06 79 LEU A CA 1
ATOM 600 C C . LEU A 1 79 ? 2.775 -10.783 -2.187 1.00 81.06 79 LEU A C 1
ATOM 602 O O . LEU A 1 79 ? 3.606 -11.659 -1.935 1.00 81.06 79 LEU A O 1
ATOM 606 N N . GLY A 1 80 ? 2.894 -9.958 -3.221 1.00 81.81 80 GLY A N 1
ATOM 607 C CA . GLY A 1 80 ? 4.048 -9.909 -4.114 1.00 81.81 80 GLY A CA 1
ATOM 608 C C . GLY A 1 80 ? 4.614 -8.499 -4.211 1.00 81.81 80 GLY A C 1
ATOM 609 O O . GLY A 1 80 ? 3.889 -7.522 -4.050 1.00 81.81 80 GLY A O 1
ATOM 610 N N . LEU A 1 81 ? 5.912 -8.393 -4.490 1.00 84.12 81 LEU A N 1
ATOM 611 C CA . LEU A 1 81 ? 6.544 -7.116 -4.804 1.00 84.12 81 LEU A CA 1
ATOM 612 C C . LEU A 1 81 ? 6.694 -6.956 -6.305 1.00 84.12 81 LEU A C 1
ATOM 614 O O . LEU A 1 81 ? 7.299 -7.801 -6.966 1.00 84.12 81 LEU A O 1
ATOM 618 N N . ALA A 1 82 ? 6.184 -5.843 -6.815 1.00 86.62 82 ALA A N 1
ATOM 619 C CA . ALA A 1 82 ? 6.468 -5.399 -8.161 1.00 86.62 82 ALA A CA 1
ATOM 620 C C . ALA A 1 82 ? 7.810 -4.661 -8.150 1.00 86.62 82 ALA A C 1
ATOM 622 O O . ALA A 1 82 ? 7.967 -3.623 -7.511 1.00 86.62 82 ALA A O 1
ATOM 623 N N . LEU A 1 83 ? 8.798 -5.258 -8.813 1.00 83.12 83 LEU A N 1
ATOM 624 C CA . LEU A 1 83 ? 10.142 -4.712 -8.971 1.00 83.12 83 LEU A CA 1
ATOM 625 C C . LEU A 1 83 ? 10.403 -4.463 -10.460 1.00 83.12 83 LEU A C 1
ATOM 627 O O . LEU A 1 83 ? 9.888 -5.234 -11.281 1.00 83.12 83 LEU A O 1
ATOM 631 N N . PRO A 1 84 ? 11.241 -3.473 -10.808 1.00 82.75 84 PRO A N 1
ATOM 632 C CA . PRO A 1 84 ? 11.597 -3.212 -12.198 1.00 82.75 84 PRO A CA 1
ATOM 633 C C . PRO A 1 84 ? 12.096 -4.458 -12.934 1.00 82.75 84 PRO A C 1
ATOM 635 O O . PRO A 1 84 ? 12.826 -5.279 -12.363 1.00 82.75 84 PRO A O 1
ATOM 638 N N . ASN A 1 85 ? 11.700 -4.604 -14.198 1.00 79.38 85 ASN A N 1
ATOM 639 C CA . ASN A 1 85 ? 11.970 -5.743 -15.084 1.00 79.38 85 ASN A CA 1
ATOM 640 C C . ASN A 1 85 ? 11.435 -7.104 -14.598 1.00 79.38 85 ASN A C 1
ATOM 642 O O . ASN A 1 85 ? 11.792 -8.154 -15.141 1.00 79.38 85 ASN A O 1
ATOM 646 N N . LYS A 1 86 ? 10.609 -7.132 -13.547 1.00 76.25 86 LYS A N 1
ATOM 647 C CA . LYS A 1 86 ? 10.023 -8.370 -13.008 1.00 76.25 86 LYS A CA 1
ATOM 648 C C . LYS A 1 86 ? 8.506 -8.388 -13.044 1.00 76.25 86 LYS A C 1
ATOM 650 O O . LYS A 1 86 ? 7.940 -9.435 -12.748 1.00 76.25 86 LYS A O 1
ATOM 655 N N . VAL A 1 87 ? 7.870 -7.283 -13.429 1.00 72.94 87 VAL A N 1
ATOM 656 C CA . VAL A 1 87 ? 6.417 -7.098 -13.364 1.00 72.94 87 VAL A CA 1
ATOM 657 C C . VAL A 1 87 ? 5.668 -8.146 -14.194 1.00 72.94 87 VAL A C 1
ATOM 659 O O . VAL A 1 87 ? 4.794 -8.827 -13.669 1.00 72.94 87 VAL A O 1
ATOM 662 N N . LEU A 1 88 ? 6.079 -8.388 -15.441 1.00 66.69 88 LEU A N 1
ATOM 663 C CA . LEU A 1 88 ? 5.428 -9.366 -16.330 1.00 66.69 88 LEU A CA 1
ATOM 664 C C . LEU A 1 88 ? 5.609 -10.835 -15.907 1.00 66.69 88 LEU A C 1
ATOM 666 O O . LEU A 1 88 ? 4.818 -11.696 -16.289 1.00 66.69 88 LEU A O 1
ATOM 670 N N . ASN A 1 89 ? 6.626 -11.139 -15.094 1.00 63.53 89 ASN A N 1
ATOM 671 C CA . ASN A 1 89 ? 6.869 -12.495 -14.586 1.00 63.53 89 ASN A CA 1
ATOM 672 C C . ASN A 1 89 ? 5.967 -12.851 -13.393 1.00 63.53 89 ASN A C 1
ATOM 674 O O . ASN A 1 89 ? 5.987 -13.984 -12.904 1.00 63.53 89 ASN A O 1
ATOM 678 N N . LEU A 1 90 ? 5.170 -11.895 -12.913 1.00 65.06 90 LEU A N 1
ATOM 679 C CA . LEU A 1 90 ? 4.253 -12.065 -11.797 1.00 65.06 90 LEU A CA 1
ATOM 680 C C . LEU A 1 90 ? 2.975 -12.760 -12.292 1.00 65.06 90 LEU A C 1
ATOM 682 O O . LEU A 1 90 ? 1.940 -12.135 -12.492 1.00 65.06 90 LEU A O 1
ATOM 686 N N . ARG A 1 91 ? 3.022 -14.088 -12.463 1.00 57.03 91 ARG A N 1
ATOM 687 C CA . ARG A 1 91 ? 1.806 -14.911 -12.599 1.00 57.03 91 ARG A CA 1
ATOM 688 C C . ARG A 1 91 ? 1.116 -15.021 -11.238 1.00 57.03 91 ARG A C 1
ATOM 690 O O . ARG A 1 91 ? 1.290 -16.002 -10.520 1.00 57.03 91 ARG A O 1
ATOM 697 N N . PHE A 1 92 ? 0.378 -13.986 -10.855 1.00 62.62 92 PHE A N 1
ATOM 698 C CA . PHE A 1 92 ? -0.466 -14.002 -9.664 1.00 62.62 92 PHE A CA 1
ATOM 699 C C . PHE A 1 92 ? -1.914 -14.192 -10.089 1.00 62.62 92 PHE A C 1
ATOM 701 O O . PHE A 1 92 ? -2.660 -13.232 -10.203 1.00 62.62 92 PHE A O 1
ATOM 708 N N . GLU A 1 93 ? -2.328 -15.444 -10.284 1.00 56.31 93 GLU A N 1
ATOM 709 C CA . GLU A 1 93 ? -3.750 -15.745 -10.500 1.00 56.31 93 GLU A CA 1
ATOM 710 C C . GLU A 1 93 ? -4.602 -15.316 -9.286 1.00 56.31 93 GLU A C 1
ATOM 712 O O . GLU A 1 93 ? -5.793 -15.059 -9.426 1.00 56.31 93 GLU A O 1
ATOM 717 N N . GLN A 1 94 ? -3.997 -15.205 -8.088 1.00 61.94 94 GLN A N 1
ATOM 718 C CA . GLN A 1 94 ? -4.654 -14.780 -6.845 1.00 61.94 94 GLN A CA 1
ATOM 719 C C . GLN A 1 94 ? -3.676 -14.088 -5.867 1.00 61.94 94 GLN A C 1
ATOM 721 O O . GLN A 1 94 ? -3.259 -14.675 -4.864 1.00 61.94 94 GLN A O 1
ATOM 726 N N . GLY A 1 95 ? -3.289 -12.834 -6.118 1.00 77.06 95 GLY A N 1
ATOM 727 C CA . GLY A 1 95 ? -2.479 -12.083 -5.148 1.00 77.06 95 GLY A CA 1
ATOM 728 C C . GLY A 1 95 ? -2.568 -10.568 -5.237 1.00 77.06 95 GLY A C 1
ATOM 729 O O . GLY A 1 95 ? -3.029 -10.021 -6.231 1.00 77.06 95 GLY A O 1
ATOM 730 N N . CYS A 1 96 ? -2.107 -9.900 -4.179 1.00 84.00 96 CYS A N 1
ATOM 731 C CA . CYS A 1 96 ? -1.957 -8.449 -4.132 1.00 84.00 96 CYS A CA 1
ATOM 732 C C . CYS A 1 96 ? -0.500 -8.084 -4.408 1.00 84.00 96 CYS A C 1
ATOM 734 O O . CYS A 1 96 ? 0.413 -8.520 -3.701 1.00 84.00 96 CYS A O 1
ATOM 736 N N . LEU A 1 97 ? -0.286 -7.262 -5.429 1.00 87.31 97 LEU A N 1
ATOM 737 C CA . LEU A 1 97 ? 1.032 -6.756 -5.777 1.00 87.31 97 LEU A CA 1
ATOM 738 C C . LEU A 1 97 ? 1.252 -5.378 -5.161 1.00 87.31 97 LEU A C 1
ATOM 740 O O . LEU A 1 97 ? 0.375 -4.518 -5.193 1.00 87.31 97 LEU A O 1
ATOM 744 N N . ILE A 1 98 ? 2.441 -5.178 -4.607 1.00 88.00 98 ILE A N 1
ATOM 745 C CA . ILE A 1 98 ? 2.840 -3.954 -3.922 1.00 88.00 98 ILE A CA 1
ATOM 746 C C . ILE A 1 98 ? 4.001 -3.335 -4.695 1.00 88.00 98 ILE A C 1
ATOM 748 O O . ILE A 1 98 ? 5.014 -3.993 -4.939 1.00 88.00 98 ILE A O 1
ATOM 752 N N . SER A 1 99 ? 3.852 -2.062 -5.049 1.00 88.19 99 SER A N 1
ATOM 753 C CA . SER A 1 99 ? 4.951 -1.203 -5.486 1.00 88.19 99 SER A CA 1
ATOM 754 C C . SER A 1 99 ? 5.338 -0.259 -4.351 1.00 88.19 99 SER A C 1
ATOM 756 O O . SER A 1 99 ? 4.476 0.218 -3.611 1.00 88.19 99 SER A O 1
ATOM 758 N N . ASN A 1 100 ? 6.633 0.014 -4.211 1.00 81.19 100 ASN A N 1
ATOM 759 C CA . ASN A 1 100 ? 7.149 0.890 -3.157 1.00 81.19 100 ASN A CA 1
ATOM 760 C C . ASN A 1 100 ? 6.865 2.356 -3.440 1.00 81.19 100 ASN A C 1
ATOM 762 O O . ASN A 1 100 ? 6.510 3.114 -2.538 1.00 81.19 100 ASN A O 1
ATOM 766 N N . GLU A 1 101 ? 7.083 2.742 -4.691 1.00 86.50 101 GLU A N 1
ATOM 767 C CA . GLU A 1 101 ? 6.932 4.098 -5.178 1.00 86.50 101 GLU A CA 1
ATOM 768 C C . GLU A 1 101 ? 6.795 4.058 -6.702 1.00 86.50 101 GLU A C 1
ATOM 770 O O . GLU A 1 101 ? 7.360 3.188 -7.374 1.00 86.50 101 GLU A O 1
ATOM 775 N N . LEU A 1 102 ? 6.017 5.000 -7.229 1.00 88.81 102 LEU A N 1
ATOM 776 C CA . LEU A 1 102 ? 5.845 5.225 -8.660 1.00 88.81 102 LEU A CA 1
ATOM 777 C C . LEU A 1 102 ? 6.569 6.534 -8.984 1.00 88.81 102 LEU A C 1
ATOM 779 O O . LEU A 1 102 ? 6.067 7.605 -8.641 1.00 88.81 102 LEU A O 1
ATOM 783 N N . SER A 1 103 ? 7.773 6.449 -9.544 1.00 84.69 103 SER A N 1
ATOM 784 C CA . SER A 1 103 ? 8.615 7.613 -9.847 1.00 84.69 103 SER A CA 1
ATOM 785 C C . SER A 1 103 ? 9.750 7.234 -10.798 1.00 84.69 103 SER A C 1
ATOM 787 O O . SER A 1 103 ? 10.269 6.122 -10.733 1.00 84.69 103 SER A O 1
ATOM 789 N N . ASP A 1 104 ? 10.152 8.184 -11.643 1.00 83.25 104 ASP A N 1
ATOM 790 C CA . ASP A 1 104 ? 11.328 8.147 -12.520 1.00 83.25 104 ASP A CA 1
ATOM 791 C C . ASP A 1 104 ? 12.661 8.415 -11.800 1.00 83.25 104 ASP A C 1
ATOM 793 O O . ASP A 1 104 ? 13.729 8.361 -12.414 1.00 83.25 104 ASP A O 1
ATOM 797 N N . HIS A 1 105 ? 12.625 8.716 -10.501 1.00 78.75 105 HIS A N 1
ATOM 798 C CA . HIS A 1 105 ? 13.805 9.035 -9.708 1.00 78.75 105 HIS A CA 1
ATOM 799 C C . HIS A 1 105 ? 14.363 7.808 -8.957 1.00 78.75 105 HIS A C 1
ATOM 801 O O . HIS A 1 105 ? 13.622 6.877 -8.646 1.00 78.75 105 HIS A O 1
ATOM 807 N N . PRO A 1 106 ? 15.673 7.781 -8.629 1.00 59.50 106 PRO A N 1
ATOM 808 C CA . PRO A 1 106 ? 16.288 6.688 -7.866 1.00 59.50 106 PRO A CA 1
ATOM 809 C C . PRO A 1 106 ? 15.620 6.502 -6.494 1.00 59.50 106 PRO A C 1
ATOM 811 O O . PRO A 1 106 ? 15.210 7.499 -5.893 1.00 59.50 106 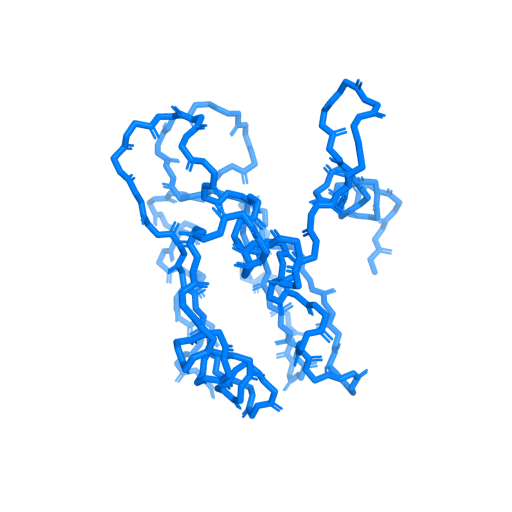PRO A O 1
ATOM 814 N N . PRO A 1 107 ? 15.573 5.276 -5.927 1.00 66.50 107 PRO A N 1
ATOM 815 C CA . PRO A 1 107 ? 16.389 4.078 -6.163 1.00 66.50 107 PRO A CA 1
ATOM 816 C C . PRO A 1 107 ? 15.810 3.073 -7.191 1.00 66.50 107 PRO A C 1
ATOM 818 O O . PRO A 1 107 ? 14.649 3.175 -7.572 1.00 66.50 107 PRO A O 1
ATOM 821 N N . PRO A 1 108 ? 16.577 2.034 -7.599 1.00 65.62 108 PRO A N 1
ATOM 822 C CA . PRO A 1 108 ? 16.211 1.076 -8.663 1.00 65.62 108 PRO A CA 1
ATOM 823 C C . PRO A 1 108 ? 15.036 0.132 -8.341 1.00 65.62 108 PRO A C 1
ATOM 825 O O . PRO A 1 108 ? 14.881 -0.902 -8.983 1.00 65.62 108 PRO A O 1
ATOM 828 N N . THR A 1 109 ? 14.244 0.419 -7.309 1.00 73.75 109 THR A N 1
ATOM 829 C CA . THR A 1 109 ? 13.051 -0.358 -6.940 1.00 73.75 109 THR A CA 1
ATOM 830 C C . THR A 1 109 ? 11.751 0.343 -7.316 1.00 73.75 109 THR A C 1
ATOM 832 O O . THR A 1 109 ? 10.688 -0.241 -7.122 1.00 73.75 109 THR A O 1
ATOM 835 N N . TYR A 1 110 ? 11.820 1.575 -7.823 1.00 85.44 110 TYR A N 1
ATOM 836 C CA . TYR A 1 110 ? 10.650 2.360 -8.198 1.00 85.44 110 TYR A CA 1
ATOM 837 C C . TYR A 1 110 ? 10.170 1.955 -9.582 1.00 85.44 110 TYR A C 1
ATOM 839 O O . TYR A 1 110 ? 10.977 1.666 -10.464 1.00 85.44 110 TYR A O 1
ATOM 847 N N . LEU A 1 111 ? 8.851 1.898 -9.752 1.00 88.88 111 LEU A N 1
ATOM 848 C CA . LEU A 1 111 ? 8.265 1.577 -11.046 1.00 88.88 111 LEU A CA 1
ATOM 849 C C . LEU A 1 111 ? 8.038 2.862 -11.826 1.00 88.88 111 LEU A C 1
ATOM 851 O O . LEU A 1 111 ? 7.403 3.796 -11.331 1.00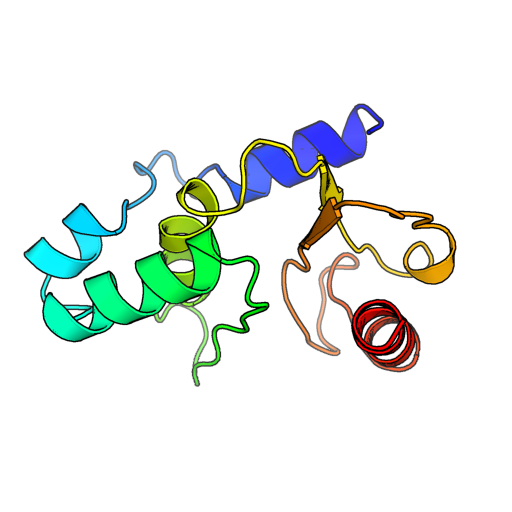 88.88 111 LEU A O 1
ATOM 855 N N . TRP A 1 112 ? 8.509 2.870 -13.066 1.00 91.19 112 TRP A N 1
ATOM 856 C CA . TRP A 1 112 ? 8.228 3.926 -14.021 1.00 91.19 112 TRP A CA 1
ATOM 857 C C . TRP A 1 112 ? 8.118 3.369 -15.435 1.00 91.19 112 TRP A C 1
ATOM 859 O O . TRP A 1 112 ? 8.385 2.193 -15.671 1.00 91.19 112 TRP A O 1
ATOM 869 N N . ASP A 1 113 ? 7.700 4.231 -16.356 1.00 90.81 113 ASP A N 1
ATOM 870 C CA . ASP A 1 113 ? 7.619 3.954 -17.788 1.00 90.81 113 ASP A CA 1
ATOM 871 C C . ASP A 1 113 ? 6.956 2.595 -18.103 1.00 90.81 113 ASP A C 1
ATOM 873 O O . ASP A 1 113 ? 5.811 2.372 -17.699 1.00 90.81 113 ASP A O 1
ATOM 877 N N . GLN A 1 114 ? 7.641 1.679 -18.795 1.00 89.81 114 GLN A N 1
ATOM 878 C CA . GLN A 1 114 ? 7.060 0.401 -19.202 1.00 89.81 114 GLN A CA 1
ATOM 879 C C . GLN A 1 114 ? 6.691 -0.493 -18.010 1.00 89.81 114 GLN A C 1
ATOM 881 O O . GLN A 1 114 ? 5.594 -1.045 -17.993 1.00 89.81 114 GLN A O 1
ATOM 886 N N . ASP A 1 115 ? 7.531 -0.563 -16.972 1.00 89.00 115 ASP A N 1
ATOM 887 C CA . ASP A 1 115 ? 7.237 -1.353 -15.768 1.00 89.00 115 ASP A CA 1
ATOM 888 C C . ASP A 1 115 ? 5.953 -0.869 -15.068 1.00 89.00 115 ASP A C 1
ATOM 890 O O . ASP A 1 115 ? 5.194 -1.667 -14.515 1.00 89.00 115 ASP A O 1
ATOM 894 N N . LEU A 1 116 ? 5.683 0.442 -15.102 1.00 91.12 116 LEU A N 1
ATOM 895 C CA . LEU A 1 116 ? 4.452 1.018 -14.559 1.00 91.12 116 LEU A CA 1
ATOM 896 C C . LEU A 1 116 ? 3.224 0.619 -15.387 1.00 91.12 116 LEU A C 1
ATOM 898 O O . LEU A 1 116 ? 2.181 0.291 -14.821 1.00 91.12 116 LEU A O 1
ATOM 902 N N . ARG A 1 117 ? 3.340 0.647 -16.720 1.00 90.75 117 ARG A N 1
ATOM 903 C CA . ARG A 1 117 ? 2.261 0.239 -17.635 1.00 90.75 117 ARG A CA 1
ATOM 904 C C . ARG A 1 117 ? 1.916 -1.230 -17.434 1.00 90.75 117 ARG A C 1
ATOM 906 O O . ARG A 1 117 ? 0.750 -1.549 -17.213 1.00 90.75 117 ARG A O 1
ATOM 913 N N . ASP A 1 118 ? 2.937 -2.080 -17.410 1.00 88.25 118 ASP A N 1
ATOM 914 C CA . ASP A 1 118 ? 2.797 -3.515 -17.178 1.00 88.25 118 ASP A CA 1
ATOM 915 C C . ASP A 1 118 ? 2.127 -3.785 -15.823 1.00 88.25 118 ASP A C 1
ATOM 917 O O . ASP A 1 118 ? 1.259 -4.649 -15.711 1.00 88.25 118 ASP A O 1
ATOM 921 N N . PHE A 1 119 ? 2.477 -3.008 -14.791 1.00 88.25 119 PHE A N 1
ATOM 922 C CA . PHE A 1 119 ? 1.908 -3.152 -13.451 1.00 88.25 119 PHE A CA 1
ATOM 923 C C . PHE A 1 119 ? 0.405 -2.862 -13.424 1.00 88.25 119 PHE A C 1
ATOM 925 O O . PHE A 1 119 ? -0.350 -3.603 -12.794 1.00 88.25 119 PHE A O 1
ATOM 932 N N . PHE A 1 120 ? -0.045 -1.818 -14.123 1.00 88.12 120 PHE A N 1
ATOM 933 C CA . PHE A 1 120 ? -1.472 -1.513 -14.234 1.00 88.12 120 PHE A CA 1
ATOM 934 C C . PHE A 1 120 ? -2.226 -2.510 -15.112 1.00 88.12 120 PHE A C 1
ATOM 936 O O . PHE A 1 120 ? -3.381 -2.817 -14.816 1.00 88.12 120 PHE A O 1
ATOM 943 N N . GLU A 1 121 ? -1.586 -3.053 -16.149 1.00 87.38 121 GLU A N 1
ATOM 944 C CA . GLU A 1 121 ? -2.206 -4.066 -17.004 1.00 87.38 121 GLU A CA 1
ATOM 945 C C . GLU A 1 121 ? -2.559 -5.336 -16.212 1.00 87.38 121 GLU A C 1
ATOM 947 O O . GLU A 1 121 ? -3.617 -5.925 -16.437 1.00 87.38 121 GLU A O 1
ATOM 952 N N . LEU A 1 122 ? -1.750 -5.715 -15.215 1.00 80.81 122 LEU A N 1
ATOM 953 C CA . LEU A 1 122 ? -2.044 -6.856 -14.335 1.00 80.81 122 LEU A CA 1
ATOM 954 C C . LEU A 1 122 ? -3.375 -6.724 -13.581 1.00 80.81 122 LEU A C 1
ATOM 956 O O . LEU A 1 122 ? -4.006 -7.737 -13.311 1.00 80.81 122 LEU A O 1
ATOM 960 N N . GLY A 1 123 ? -3.810 -5.504 -13.250 1.00 72.62 123 GLY A N 1
ATOM 961 C CA . GLY A 1 123 ? -5.093 -5.263 -12.578 1.00 72.62 123 GLY A CA 1
ATOM 962 C C . GLY A 1 123 ? -6.309 -5.264 -13.510 1.00 72.62 123 GLY A C 1
ATOM 963 O O . GLY A 1 123 ? -7.435 -5.178 -13.027 1.00 72.62 123 GLY A O 1
ATOM 964 N N . SER A 1 124 ? -6.087 -5.316 -14.827 1.00 69.56 124 SER A N 1
ATOM 965 C CA . SER A 1 124 ? -7.141 -5.349 -15.852 1.00 69.56 124 SER A CA 1
ATOM 966 C C . SER A 1 124 ? -7.482 -6.758 -16.351 1.00 69.56 124 SER A C 1
ATOM 968 O O . SER A 1 124 ? -8.404 -6.907 -17.153 1.00 69.56 124 SER A O 1
ATOM 970 N N . ARG A 1 125 ? -6.740 -7.768 -15.887 1.00 60.38 125 ARG A N 1
ATOM 971 C CA . ARG A 1 125 ? -6.918 -9.189 -16.211 1.00 60.38 125 ARG A CA 1
ATOM 972 C C . ARG A 1 125 ? -7.746 -9.885 -15.138 1.00 60.38 125 ARG A C 1
ATOM 974 O O . ARG A 1 125 ? -8.511 -10.794 -15.521 1.00 60.38 125 ARG A O 1
#